Protein AF-A0A2G6NMK1-F1 (afdb_monomer)

Radius of gyration: 14.92 Å; Cα contacts (8 Å, |Δi|>4): 189; chains: 1; bounding box: 34×25×42 Å

Nearest PDB structures (foldseek):
  6a51-assembly2_B  TM=9.610E-01  e=1.247E-12  Campylobacter jejuni subsp. jejuni
  2zkz-assembly2_C  TM=5.294E-01  e=3.606E+00  Bacillus anthracis
  8efv-assembly1_D  TM=4.535E-01  e=5.217E+00  Thermus thermophilus HB8
  8efy-assembly1_B  TM=4.514E-01  e=5.901E+00  Thermus thermophilus HB8
  1hxd-assembly2_B  TM=5.046E-01  e=6.276E+00  Escherichia coli

Mean predicted aligned error: 4.94 Å

Secondary structure (DSSP, 8-state):
--EEEEPTT---TTEEEHHHHHHHTT--TTGGGG-TT--EEEETT----EEEGGGS-HHHHGGGGGSPP-TTEEEHHHHHHHH---GGGGSTT---HHHHHS-EEEETTEEEEEHHHHHT-

Solvent-accessible surface area (backbone atoms only — not comparable to full-atom values): 7086 Å² total; per-residue (Å²): 130,72,66,46,72,46,59,46,82,57,54,30,58,62,35,36,53,42,69,51,43,24,57,62,65,74,44,59,88,66,55,69,72,74,48,80,85,45,47,32,32,26,47,78,99,50,90,60,49,29,30,37,57,87,37,48,57,74,95,54,48,75,37,54,78,78,37,76,86,33,60,43,20,27,49,44,70,33,42,24,65,66,69,71,46,61,70,67,55,72,36,94,82,38,88,46,76,64,45,79,63,46,59,72,46,79,56,94,93,45,49,29,32,37,48,53,66,59,71,78,108

pLDDT: mean 87.95, std 12.1, range [47.69, 97.06]

Sequence (121 aa):
MYKQILSDNQMLCDYALVSELMRACSLSPRAFAYWKDAHFAGYDGSQIVFIYKKSVPEKYKRHLNECTDLSGCVQSSAFCRYTGLSPSLLSKNSQGAFAQNVRILRLGRANFIDLRAFYAR

Structure (mmCIF, N/CA/C/O backbone):
data_AF-A0A2G6NMK1-F1
#
_entry.id   AF-A0A2G6NMK1-F1
#
loop_
_atom_site.group_PDB
_atom_site.id
_atom_site.type_symbol
_atom_site.label_atom_id
_atom_site.label_alt_id
_atom_site.label_comp_id
_atom_site.label_asym_id
_atom_site.label_entity_id
_atom_site.label_seq_id
_atom_site.pdbx_PDB_ins_code
_atom_site.Cartn_x
_atom_site.Cartn_y
_atom_site.Cartn_z
_atom_site.occupancy
_atom_site.B_iso_or_equiv
_atom_site.auth_seq_id
_atom_site.auth_comp_id
_atom_site.auth_asym_id
_atom_site.auth_atom_id
_atom_site.pdbx_PDB_model_num
ATOM 1 N N . MET A 1 1 ? 4.151 -3.443 16.725 1.00 63.59 1 MET A N 1
ATOM 2 C CA . MET A 1 1 ? 3.569 -3.535 15.369 1.00 63.59 1 MET A CA 1
ATOM 3 C C . MET A 1 1 ? 4.561 -4.272 14.487 1.00 63.59 1 MET A C 1
ATOM 5 O O . MET A 1 1 ? 5.674 -3.790 14.327 1.00 63.59 1 MET A O 1
ATOM 9 N N . TYR A 1 2 ? 4.188 -5.442 13.975 1.00 71.31 2 TYR A N 1
ATOM 10 C CA . TYR A 1 2 ? 5.011 -6.179 13.018 1.00 71.31 2 TYR A CA 1
ATOM 11 C C . TYR A 1 2 ? 4.729 -5.657 11.604 1.00 71.31 2 TYR A C 1
ATOM 13 O O . TYR A 1 2 ? 3.566 -5.505 11.227 1.00 71.31 2 TYR A O 1
ATOM 21 N N . LYS A 1 3 ? 5.785 -5.339 10.850 1.00 85.62 3 LYS A N 1
ATOM 22 C CA . LYS A 1 3 ? 5.713 -4.926 9.444 1.00 85.62 3 LYS A CA 1
ATOM 23 C C . LYS A 1 3 ? 6.436 -5.979 8.616 1.00 85.62 3 LYS A C 1
ATOM 25 O O . LYS A 1 3 ? 7.657 -6.081 8.707 1.00 85.62 3 LYS A O 1
ATOM 30 N N . GLN A 1 4 ? 5.694 -6.731 7.813 1.00 94.06 4 GLN A N 1
ATOM 31 C CA . GLN A 1 4 ? 6.281 -7.643 6.840 1.00 94.06 4 GLN A CA 1
ATOM 32 C C . GLN A 1 4 ? 6.999 -6.840 5.749 1.00 94.06 4 GLN A C 1
ATOM 34 O O . GLN A 1 4 ? 6.464 -5.847 5.248 1.00 94.06 4 GLN A O 1
ATOM 39 N N . ILE A 1 5 ? 8.200 -7.272 5.371 1.00 96.12 5 ILE A N 1
ATOM 40 C CA . ILE A 1 5 ? 8.906 -6.707 4.222 1.00 96.12 5 ILE A CA 1
ATOM 41 C C . ILE A 1 5 ? 8.472 -7.458 2.963 1.00 96.12 5 ILE A C 1
ATOM 43 O O . ILE A 1 5 ? 8.563 -8.683 2.904 1.00 96.12 5 ILE A O 1
ATOM 47 N N . LEU A 1 6 ? 7.948 -6.717 1.989 1.00 96.19 6 LEU A N 1
ATOM 48 C CA . LEU A 1 6 ? 7.530 -7.233 0.686 1.00 96.19 6 LEU A CA 1
ATOM 49 C C . LEU A 1 6 ? 8.739 -7.354 -0.246 1.00 96.19 6 LEU A C 1
ATOM 51 O O . LEU A 1 6 ? 9.651 -6.525 -0.175 1.00 96.19 6 LEU A O 1
ATOM 55 N N . SER A 1 7 ? 8.721 -8.336 -1.152 1.00 95.50 7 SER A N 1
ATOM 56 C CA . SER A 1 7 ? 9.696 -8.376 -2.247 1.00 95.50 7 SER A CA 1
ATOM 57 C C . SER A 1 7 ? 9.461 -7.213 -3.210 1.00 95.50 7 SER A C 1
ATOM 59 O O . SER A 1 7 ? 8.338 -6.733 -3.366 1.00 95.50 7 SER A O 1
ATOM 61 N N . ASP A 1 8 ? 10.510 -6.760 -3.894 1.00 94.06 8 ASP A N 1
ATOM 62 C CA . ASP A 1 8 ? 10.442 -5.536 -4.701 1.00 94.06 8 ASP A CA 1
ATOM 63 C C . ASP A 1 8 ? 9.481 -5.618 -5.906 1.00 94.06 8 ASP A C 1
ATOM 65 O O . ASP A 1 8 ? 8.998 -4.593 -6.389 1.00 94.06 8 ASP A O 1
ATOM 69 N N . ASN A 1 9 ? 9.154 -6.831 -6.357 1.00 92.31 9 ASN A N 1
ATOM 70 C CA . ASN A 1 9 ? 8.195 -7.105 -7.429 1.00 92.31 9 ASN A CA 1
ATOM 71 C C . ASN A 1 9 ? 6.795 -7.509 -6.931 1.00 92.31 9 ASN A C 1
ATOM 73 O O . ASN A 1 9 ? 5.903 -7.734 -7.752 1.00 92.31 9 ASN A O 1
ATOM 77 N N . GLN A 1 10 ? 6.583 -7.636 -5.618 1.00 95.44 10 GLN A N 1
ATOM 78 C CA . GLN A 1 10 ? 5.290 -8.045 -5.082 1.00 95.44 10 GLN A CA 1
ATOM 79 C C . GLN A 1 10 ? 4.268 -6.927 -5.276 1.00 95.44 10 GLN A C 1
ATOM 81 O O . GLN A 1 10 ? 4.409 -5.841 -4.716 1.00 95.44 10 GLN A O 1
ATOM 86 N N . MET A 1 11 ? 3.224 -7.207 -6.056 1.00 95.75 11 MET A N 1
ATOM 87 C CA . MET A 1 11 ? 2.136 -6.268 -6.328 1.00 95.75 11 MET A CA 1
ATOM 88 C C . MET A 1 11 ? 1.213 -6.094 -5.113 1.00 95.75 11 MET A C 1
ATOM 90 O O . MET A 1 11 ? 0.998 -7.014 -4.322 1.00 95.75 11 MET A O 1
ATOM 94 N N . LEU A 1 12 ? 0.601 -4.918 -5.001 1.00 96.19 12 LEU A N 1
ATOM 95 C CA . LEU A 1 12 ? -0.227 -4.510 -3.862 1.00 96.19 12 LEU A CA 1
ATOM 96 C C . LEU A 1 12 ? -1.719 -4.880 -4.002 1.00 96.19 12 LEU A C 1
ATOM 98 O O . LEU A 1 12 ? -2.578 -4.193 -3.455 1.00 96.19 12 LEU A O 1
ATOM 102 N N . CYS A 1 13 ? -2.050 -5.972 -4.699 1.00 95.31 13 CYS A N 1
ATOM 103 C CA . CYS A 1 13 ? -3.437 -6.364 -5.011 1.00 95.31 13 CYS A CA 1
ATOM 104 C C . CYS A 1 13 ? -4.340 -6.480 -3.777 1.00 95.31 13 CYS A C 1
ATOM 106 O O . CYS A 1 13 ? -5.440 -5.925 -3.737 1.00 95.31 13 CYS A O 1
ATOM 108 N N . ASP A 1 14 ? -3.842 -7.123 -2.727 1.00 96.38 14 ASP A N 1
ATOM 109 C CA . ASP A 1 14 ? -4.599 -7.326 -1.493 1.00 96.38 14 ASP A CA 1
ATOM 110 C C . ASP A 1 14 ? -4.309 -6.270 -0.419 1.00 96.38 14 ASP A C 1
ATOM 112 O O . ASP A 1 14 ? -4.680 -6.440 0.745 1.00 96.38 14 ASP A O 1
ATOM 116 N N . TYR A 1 15 ? -3.640 -5.177 -0.782 1.00 97.06 15 TYR A N 1
ATOM 117 C CA . TYR A 1 15 ? -3.177 -4.166 0.158 1.00 97.06 15 TYR A CA 1
ATOM 118 C C . TYR A 1 15 ? -3.852 -2.817 -0.078 1.00 97.06 15 TYR A C 1
ATOM 120 O O . TYR A 1 15 ? -4.190 -2.447 -1.200 1.00 97.06 15 TYR A O 1
ATOM 128 N N . ALA A 1 16 ? -4.039 -2.067 1.004 1.00 96.75 16 ALA A N 1
ATOM 129 C CA . ALA A 1 16 ? -4.458 -0.672 0.964 1.00 96.75 16 ALA A CA 1
ATOM 130 C C . ALA A 1 16 ? -3.378 0.220 1.585 1.00 96.75 16 ALA A C 1
ATOM 132 O O . ALA A 1 16 ? -2.654 -0.196 2.496 1.00 96.75 16 ALA A O 1
ATOM 133 N N . LEU A 1 17 ? -3.275 1.458 1.105 1.00 96.3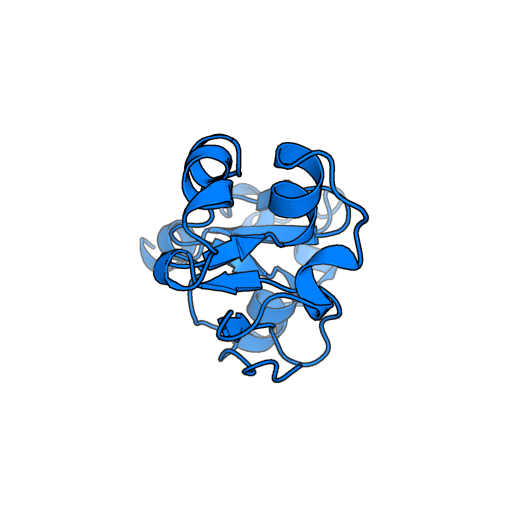1 17 LEU A N 1
ATOM 134 C CA . LEU A 1 17 ? -2.366 2.449 1.667 1.00 96.31 17 L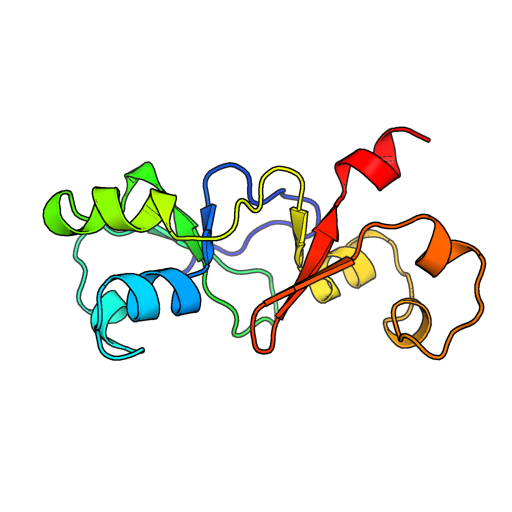EU A CA 1
ATOM 135 C C . LEU A 1 17 ? -2.891 2.927 3.029 1.00 96.31 17 LEU A C 1
ATOM 137 O O . LEU A 1 17 ? -3.969 3.516 3.117 1.00 96.31 17 LEU A O 1
ATOM 141 N N . VAL A 1 18 ? -2.113 2.722 4.099 1.00 95.62 18 VAL A N 1
ATOM 142 C CA . VAL A 1 18 ? -2.556 3.038 5.470 1.00 95.62 18 VAL A CA 1
ATOM 143 C C . VAL A 1 18 ? -2.895 4.516 5.630 1.00 95.62 18 VAL A C 1
ATOM 145 O O . VAL A 1 18 ? -3.891 4.842 6.267 1.00 95.62 18 VAL A O 1
ATOM 148 N N . SER A 1 19 ? -2.114 5.421 5.034 1.00 94.81 19 SER A N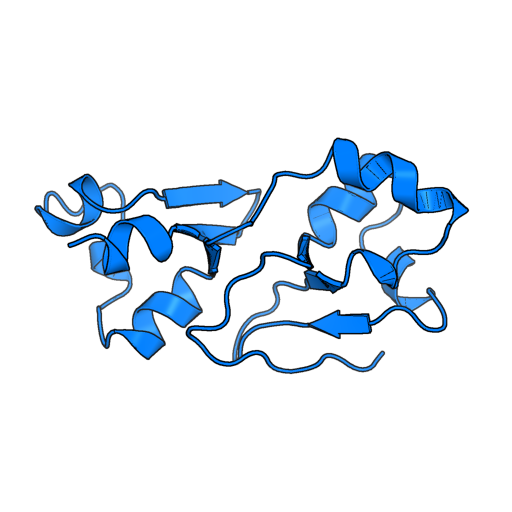 1
ATOM 149 C CA . SER A 1 19 ? -2.382 6.859 5.136 1.00 94.81 19 SER A CA 1
ATOM 150 C C . SER A 1 19 ? -3.709 7.267 4.493 1.00 94.81 19 SER A C 1
ATOM 152 O O . SER A 1 19 ? -4.379 8.156 5.013 1.00 94.81 19 SER A O 1
ATOM 154 N N . GLU A 1 20 ? -4.106 6.623 3.392 1.00 95.44 20 GLU A N 1
ATOM 155 C CA . GLU A 1 20 ? -5.430 6.843 2.799 1.00 95.44 20 GLU A CA 1
ATOM 156 C C . GLU A 1 20 ? -6.532 6.269 3.681 1.00 95.44 20 GLU A C 1
ATOM 158 O O . GLU A 1 20 ? -7.501 6.973 3.954 1.00 95.44 20 GLU A O 1
ATOM 163 N N . LEU A 1 21 ? -6.352 5.050 4.195 1.00 96.12 21 LEU A N 1
ATOM 164 C CA . LEU A 1 21 ? -7.346 4.418 5.059 1.00 96.12 21 LEU A CA 1
ATOM 165 C C . LEU A 1 21 ? -7.571 5.207 6.354 1.00 96.12 21 LEU A C 1
ATOM 167 O O . LEU A 1 21 ? -8.712 5.373 6.777 1.00 96.12 21 LEU A O 1
ATOM 171 N N . MET A 1 22 ? -6.511 5.729 6.980 1.00 96.12 22 MET A N 1
ATOM 172 C CA . MET A 1 22 ? -6.649 6.572 8.175 1.00 96.12 22 MET A CA 1
ATOM 173 C C . MET A 1 22 ? -7.432 7.846 7.868 1.00 96.12 22 MET A C 1
ATOM 175 O O . MET A 1 22 ? -8.292 8.232 8.656 1.00 96.12 22 MET A O 1
ATOM 179 N N . ARG A 1 23 ? -7.178 8.461 6.707 1.00 95.50 23 ARG A N 1
ATOM 180 C CA . ARG A 1 23 ? -7.913 9.643 6.251 1.00 95.50 23 ARG A CA 1
ATOM 181 C C . ARG A 1 23 ? -9.389 9.326 5.997 1.00 95.50 23 ARG A C 1
ATOM 183 O O . ARG A 1 23 ? -10.231 10.083 6.460 1.00 95.50 23 ARG A O 1
ATOM 190 N N . ALA A 1 24 ? -9.697 8.217 5.324 1.00 95.75 24 ALA A N 1
ATOM 191 C CA . ALA A 1 24 ? -11.073 7.783 5.062 1.00 95.75 24 ALA A CA 1
ATOM 192 C C . ALA A 1 24 ? -11.840 7.469 6.361 1.00 95.75 24 ALA A C 1
ATOM 194 O O . ALA A 1 24 ? -13.010 7.804 6.509 1.00 95.75 24 ALA A O 1
ATOM 195 N N . CYS A 1 25 ? -11.157 6.900 7.359 1.00 95.25 25 CYS A N 1
ATOM 196 C CA . CYS A 1 25 ? -11.738 6.653 8.679 1.00 95.25 25 CYS A CA 1
ATOM 197 C C . CYS A 1 25 ? -11.821 7.909 9.574 1.00 95.25 25 CYS A C 1
ATOM 199 O O . CYS A 1 25 ? -12.274 7.791 10.713 1.00 95.25 25 CYS A O 1
ATOM 201 N N . SER A 1 26 ? -11.338 9.077 9.127 1.00 95.31 26 SER A N 1
ATOM 202 C CA . SER A 1 26 ? -11.164 10.281 9.961 1.00 95.31 26 SER A CA 1
ATOM 203 C C . SER A 1 26 ? -10.370 10.021 11.253 1.00 95.31 26 SER A C 1
ATOM 205 O O . SER A 1 26 ? -10.677 10.557 12.317 1.00 95.31 26 SER A O 1
ATOM 207 N N . LEU A 1 27 ? -9.343 9.169 11.174 1.00 95.38 27 LEU A N 1
ATOM 208 C CA . LEU A 1 27 ? -8.477 8.804 12.294 1.00 95.38 27 LEU A CA 1
ATOM 209 C C . LEU A 1 27 ? -7.119 9.503 12.218 1.00 95.38 27 LEU A C 1
ATOM 211 O O . LEU A 1 27 ? -6.627 9.871 11.151 1.00 95.38 27 LEU A O 1
ATOM 215 N N . SER A 1 28 ? -6.462 9.611 13.376 1.00 94.88 28 SER A N 1
ATOM 216 C CA . SER A 1 28 ? -5.064 10.036 13.443 1.00 94.88 28 SER A CA 1
ATOM 217 C C . SER A 1 28 ? -4.177 9.127 12.579 1.00 94.88 28 SER A C 1
ATOM 219 O O . SER A 1 28 ? -4.347 7.904 12.621 1.00 94.88 28 SER A O 1
ATOM 221 N N . PRO A 1 29 ? -3.160 9.667 11.878 1.00 90.38 29 PRO A N 1
ATOM 222 C CA . PRO A 1 29 ? -2.232 8.875 11.078 1.00 90.38 29 PRO A CA 1
ATOM 223 C C . PRO A 1 29 ? -1.522 7.758 11.841 1.00 90.38 29 PRO A C 1
ATOM 225 O O . PRO A 1 29 ? -0.990 6.871 11.199 1.00 90.38 29 PRO A O 1
ATOM 228 N N . ARG A 1 30 ? -1.483 7.786 13.181 1.00 91.25 30 ARG A N 1
ATOM 229 C CA . ARG A 1 30 ? -0.870 6.736 14.018 1.00 91.25 30 ARG A CA 1
ATOM 230 C C . ARG A 1 30 ? -1.877 5.757 14.627 1.00 91.25 30 ARG A C 1
ATOM 232 O O . ARG A 1 30 ? -1.462 4.795 15.263 1.00 91.25 30 ARG A O 1
ATOM 239 N N . ALA A 1 31 ? -3.180 5.970 14.439 1.00 92.94 31 ALA A N 1
ATOM 240 C CA . ALA A 1 31 ? -4.222 5.160 15.071 1.00 92.94 31 ALA A CA 1
ATOM 241 C C . ALA A 1 31 ? -4.146 3.674 14.676 1.00 92.94 31 ALA A C 1
ATOM 243 O O . ALA A 1 31 ? -4.446 2.805 15.493 1.00 92.94 31 ALA A O 1
ATOM 244 N N . PHE A 1 32 ? -3.684 3.376 13.457 1.00 92.19 32 PHE A N 1
ATOM 245 C CA . PHE A 1 32 ? -3.500 2.005 12.977 1.00 92.19 32 PHE A CA 1
ATOM 246 C C . PHE A 1 32 ? -2.538 1.178 13.845 1.00 92.19 32 PHE A C 1
ATOM 248 O O . PHE A 1 32 ? -2.664 -0.041 13.894 1.00 92.19 32 PHE A O 1
ATOM 255 N N . ALA A 1 33 ? -1.597 1.813 14.557 1.00 91.94 33 ALA A N 1
ATOM 256 C CA . ALA A 1 33 ? -0.627 1.113 15.400 1.00 91.94 33 ALA A CA 1
ATOM 257 C C . ALA A 1 33 ? -1.281 0.371 16.581 1.00 91.94 33 ALA A C 1
ATOM 259 O O . ALA A 1 33 ? -0.673 -0.540 17.139 1.00 91.94 33 ALA A O 1
ATOM 260 N N . TYR A 1 34 ? -2.514 0.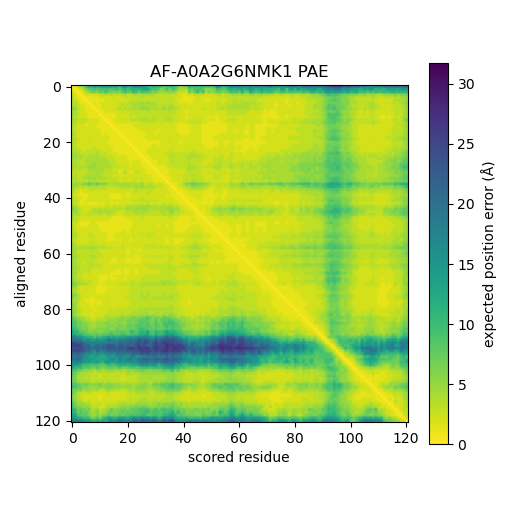749 16.938 1.00 92.44 34 TYR A N 1
ATOM 261 C CA . TYR A 1 34 ? -3.303 0.139 18.010 1.00 92.44 34 TYR A CA 1
ATOM 262 C C . TYR A 1 34 ? -4.253 -0.958 17.515 1.00 92.44 34 TYR A C 1
ATOM 264 O O . TYR A 1 34 ? -4.986 -1.542 18.312 1.00 92.44 34 TYR A O 1
ATOM 272 N N . TRP A 1 35 ? -4.298 -1.231 16.208 1.00 92.69 35 TRP A N 1
ATOM 273 C CA . TRP A 1 35 ? -5.160 -2.277 15.670 1.00 92.69 35 TRP A CA 1
ATOM 274 C C . TRP A 1 35 ? -4.538 -3.644 15.944 1.00 92.69 35 TRP A C 1
ATOM 276 O O . TRP A 1 35 ? -3.517 -4.011 15.362 1.00 92.69 35 TRP A O 1
ATOM 286 N N . LYS A 1 36 ? -5.163 -4.385 16.860 1.00 86.81 36 LYS A N 1
ATOM 287 C CA . LYS A 1 36 ? -4.804 -5.769 17.162 1.00 86.81 36 LYS A CA 1
ATOM 288 C C . LYS A 1 36 ? -5.103 -6.645 15.939 1.00 86.81 36 LYS A C 1
ATOM 290 O O . LYS A 1 36 ? -6.102 -6.418 15.263 1.00 86.81 36 LYS A O 1
ATOM 295 N N . ASP A 1 37 ? -4.208 -7.584 15.642 1.00 89.75 37 ASP A N 1
ATOM 296 C CA . ASP A 1 37 ? -4.328 -8.566 14.548 1.00 89.75 37 ASP A CA 1
ATOM 297 C C . ASP A 1 37 ? -4.345 -7.982 13.117 1.00 89.75 37 ASP A C 1
ATOM 299 O O . ASP A 1 37 ? -4.505 -8.709 12.138 1.00 89.75 37 ASP A O 1
ATOM 303 N N . ALA A 1 38 ? -4.110 -6.674 12.962 1.00 93.81 38 ALA A N 1
ATOM 304 C CA . ALA A 1 38 ? -3.921 -6.062 11.653 1.00 93.81 38 ALA A CA 1
ATOM 305 C C . ALA A 1 38 ? -2.536 -6.413 11.086 1.00 93.81 38 ALA A C 1
ATOM 307 O O . ALA A 1 38 ? -1.506 -6.272 11.753 1.00 93.81 38 ALA A O 1
ATOM 308 N N . HIS A 1 39 ? -2.507 -6.856 9.830 1.00 95.38 39 HIS A N 1
ATOM 309 C CA . HIS A 1 39 ? -1.288 -7.261 9.142 1.00 95.38 39 HIS A CA 1
ATOM 310 C C . HIS A 1 39 ? -0.786 -6.113 8.279 1.00 95.38 39 HIS A C 1
ATOM 312 O O . HIS A 1 39 ? -1.437 -5.697 7.315 1.00 95.38 39 HIS A O 1
ATOM 318 N N . PHE A 1 40 ? 0.398 -5.618 8.622 1.00 96.19 40 PHE A N 1
ATOM 319 C CA . PHE A 1 40 ? 1.022 -4.506 7.928 1.00 96.19 40 PHE A CA 1
ATOM 320 C C . PHE A 1 40 ? 2.211 -4.965 7.105 1.00 96.19 40 PHE A C 1
ATOM 322 O O . PHE A 1 40 ? 2.952 -5.869 7.495 1.00 96.19 40 PHE A O 1
ATOM 329 N N . ALA A 1 41 ? 2.420 -4.282 5.991 1.00 96.62 41 ALA A N 1
ATOM 330 C CA . ALA A 1 41 ? 3.519 -4.543 5.090 1.00 96.62 41 ALA A CA 1
ATOM 331 C C . ALA A 1 41 ? 4.168 -3.248 4.604 1.00 96.62 41 ALA A C 1
ATOM 333 O O . ALA A 1 41 ? 3.587 -2.163 4.675 1.00 96.62 41 ALA A O 1
ATOM 334 N N . GLY A 1 42 ? 5.388 -3.357 4.104 1.00 96.44 42 GLY A N 1
ATOM 335 C CA . GLY A 1 42 ? 6.096 -2.276 3.437 1.00 96.44 42 GLY A CA 1
ATOM 336 C C . GLY A 1 42 ? 7.216 -2.837 2.582 1.00 96.44 42 GLY A C 1
ATOM 337 O O . GLY A 1 42 ? 7.649 -3.967 2.783 1.00 96.44 42 GLY A O 1
ATOM 338 N N . TYR A 1 43 ? 7.703 -2.045 1.639 1.00 95.81 43 TYR A N 1
ATOM 339 C CA . TYR A 1 43 ? 8.921 -2.398 0.919 1.00 95.81 43 TYR A CA 1
ATOM 340 C C . TYR A 1 43 ? 10.151 -2.045 1.746 1.00 95.81 43 TYR A C 1
ATOM 342 O O . TYR A 1 43 ? 10.106 -1.161 2.614 1.00 95.81 43 TYR A O 1
ATOM 350 N N . ASP A 1 44 ? 11.263 -2.706 1.444 1.00 92.94 44 ASP A N 1
ATOM 351 C CA . ASP A 1 44 ? 12.521 -2.417 2.113 1.00 92.94 44 ASP A CA 1
ATOM 352 C C . ASP A 1 44 ? 12.964 -0.958 1.889 1.00 92.94 44 ASP A C 1
ATOM 354 O O . ASP A 1 44 ? 12.708 -0.358 0.834 1.00 92.94 44 ASP A O 1
ATOM 358 N N . GLY A 1 45 ? 13.551 -0.355 2.923 1.00 88.81 45 GLY A N 1
ATOM 359 C CA . GLY A 1 45 ? 13.957 1.055 2.940 1.00 88.81 45 GLY A CA 1
ATOM 360 C C . GLY A 1 45 ? 12.813 2.077 2.825 1.00 88.81 45 GLY A C 1
ATOM 361 O O . GLY A 1 45 ? 13.077 3.269 2.682 1.00 88.81 45 GLY A O 1
ATOM 362 N N . SER A 1 46 ? 11.544 1.650 2.874 1.00 90.69 46 SER A N 1
ATOM 363 C CA . SER A 1 46 ? 10.380 2.533 2.745 1.00 90.69 46 SER A CA 1
ATOM 364 C C . SER A 1 46 ? 9.678 2.789 4.080 1.00 90.69 46 SER A C 1
ATOM 366 O O . SER A 1 46 ? 9.421 1.877 4.876 1.00 90.69 46 SER A O 1
ATOM 368 N N . GLN A 1 47 ? 9.307 4.054 4.297 1.00 90.12 47 GLN A N 1
ATOM 369 C CA . GLN A 1 47 ? 8.433 4.480 5.396 1.00 90.12 47 GLN A CA 1
ATOM 370 C C . GLN A 1 47 ? 6.942 4.322 5.064 1.00 90.12 47 GLN A C 1
ATOM 372 O O . GLN A 1 47 ? 6.099 4.503 5.941 1.00 90.12 47 GLN A O 1
ATOM 377 N N . ILE A 1 48 ? 6.604 4.003 3.812 1.00 93.50 48 ILE A N 1
ATOM 378 C CA . ILE A 1 48 ? 5.219 3.778 3.404 1.00 93.50 48 ILE A CA 1
ATOM 379 C C . ILE A 1 48 ? 4.739 2.449 3.983 1.00 93.50 48 ILE A C 1
ATOM 381 O O . ILE A 1 48 ? 5.421 1.428 3.882 1.00 93.50 48 ILE A O 1
ATOM 385 N N . VAL A 1 49 ? 3.559 2.486 4.599 1.00 94.88 49 VAL A N 1
ATOM 386 C CA . VAL A 1 49 ? 2.936 1.328 5.237 1.00 94.88 49 VAL A CA 1
ATOM 387 C C . VAL A 1 49 ? 1.656 0.976 4.498 1.00 94.88 49 VAL A C 1
ATOM 389 O O . VAL A 1 49 ? 0.809 1.832 4.226 1.00 94.88 49 VAL A O 1
ATOM 392 N N . PHE A 1 50 ? 1.516 -0.309 4.221 1.00 96.12 50 PHE A N 1
ATOM 393 C CA . PHE A 1 50 ? 0.330 -0.923 3.661 1.00 96.12 50 PHE A CA 1
ATOM 394 C C . PHE A 1 50 ? -0.322 -1.827 4.699 1.00 96.12 50 PHE A C 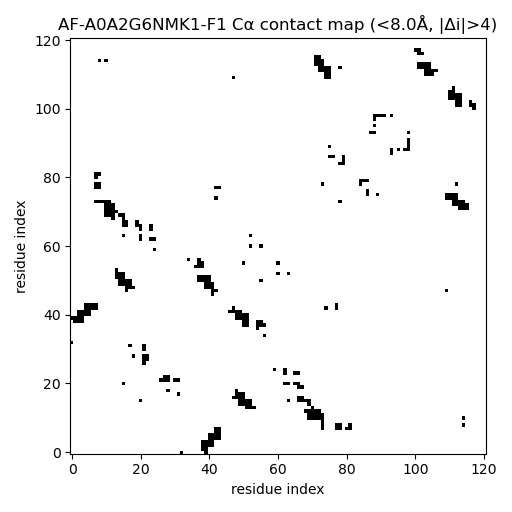1
ATOM 396 O O . PHE A 1 50 ? 0.352 -2.363 5.579 1.00 96.12 50 PHE A O 1
ATOM 403 N N . ILE A 1 51 ? -1.630 -2.006 4.589 1.00 96.94 51 ILE A N 1
ATOM 404 C CA . ILE A 1 51 ? -2.396 -2.945 5.406 1.00 96.94 51 ILE A CA 1
ATOM 405 C C . ILE A 1 51 ? -3.044 -3.983 4.499 1.00 96.94 51 ILE A C 1
ATOM 407 O O . ILE A 1 51 ? -3.585 -3.638 3.446 1.00 96.94 51 ILE A O 1
ATOM 411 N N . TYR A 1 52 ? -2.980 -5.251 4.896 1.00 96.94 52 TYR A N 1
ATOM 412 C CA . TYR A 1 52 ? -3.670 -6.325 4.193 1.00 96.94 52 TYR A CA 1
ATOM 413 C C . TYR A 1 52 ? -5.180 -6.132 4.355 1.00 96.94 52 TYR A C 1
ATOM 415 O O . TYR A 1 52 ? -5.683 -6.129 5.484 1.00 96.94 52 TYR A O 1
ATOM 423 N N . LYS A 1 53 ? -5.910 -5.984 3.244 1.00 96.75 53 LYS A N 1
ATOM 424 C CA . LYS A 1 53 ? -7.338 -5.612 3.214 1.00 96.75 53 LYS A CA 1
ATOM 425 C C . LYS A 1 53 ? -8.192 -6.504 4.126 1.00 96.75 53 LYS A C 1
ATOM 427 O O . LYS A 1 53 ? -9.056 -6.003 4.838 1.00 96.75 53 LYS A O 1
ATOM 432 N N . LYS A 1 54 ? -7.914 -7.815 4.175 1.00 95.94 54 LYS A N 1
ATOM 433 C CA . LYS A 1 54 ? -8.681 -8.767 5.005 1.00 95.94 54 LYS A CA 1
ATOM 434 C C . LYS A 1 54 ? -8.444 -8.611 6.512 1.00 95.94 54 LYS A C 1
ATOM 436 O O . LYS A 1 54 ? -9.321 -8.981 7.283 1.00 95.94 54 LYS A O 1
ATOM 441 N N . SER A 1 55 ? -7.297 -8.060 6.912 1.00 95.69 55 SER A N 1
ATOM 442 C CA . SER A 1 55 ? -6.914 -7.856 8.321 1.00 95.69 55 SER A CA 1
ATOM 443 C C . SER A 1 55 ? -7.411 -6.529 8.911 1.00 95.69 55 SER A C 1
ATOM 445 O O . SER A 1 55 ? -7.203 -6.247 10.087 1.00 95.69 55 SER A O 1
ATOM 447 N N . VAL A 1 56 ? -8.052 -5.686 8.097 1.00 96.06 56 VAL A N 1
ATOM 448 C CA . VAL A 1 56 ? -8.651 -4.428 8.553 1.00 96.06 56 VAL A CA 1
ATOM 449 C C . VAL A 1 56 ? -9.814 -4.747 9.503 1.00 96.06 56 VAL A C 1
ATOM 451 O O . VAL A 1 56 ? -10.651 -5.580 9.148 1.00 96.06 56 VAL A O 1
ATOM 454 N N . PRO A 1 57 ? -9.924 -4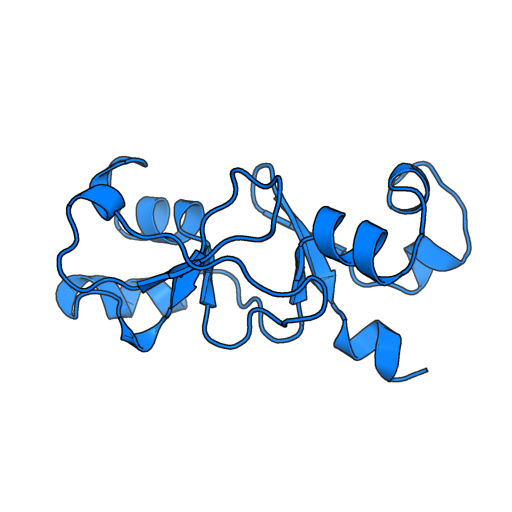.090 10.675 1.00 95.00 57 PRO A N 1
ATOM 455 C CA . PRO A 1 57 ? -11.042 -4.301 11.589 1.00 95.00 57 PRO A CA 1
ATOM 456 C C . PRO A 1 57 ? -12.391 -4.075 10.900 1.00 95.00 57 PRO A C 1
ATOM 458 O O . PRO A 1 57 ? -12.548 -3.091 10.177 1.00 95.00 57 PRO A O 1
ATOM 461 N N . GLU A 1 58 ? -13.378 -4.934 11.174 1.00 94.88 58 GLU A N 1
ATOM 462 C CA . GLU A 1 58 ? -14.696 -4.922 10.507 1.00 94.88 58 GLU A CA 1
ATOM 463 C C . GLU A 1 58 ? -15.341 -3.534 10.462 1.00 94.88 58 GLU A C 1
ATOM 465 O O . GLU A 1 58 ? -15.784 -3.079 9.408 1.00 94.88 58 GLU A O 1
ATOM 470 N N . LYS A 1 59 ? -15.285 -2.798 11.580 1.00 94.94 59 LYS A N 1
ATOM 471 C CA . LYS A 1 59 ? -15.816 -1.429 11.687 1.00 94.94 59 LYS A CA 1
ATOM 472 C C . LYS A 1 59 ? -15.253 -0.442 10.655 1.00 94.94 59 LYS A C 1
ATOM 474 O O . LYS A 1 59 ? -15.890 0.571 10.385 1.00 94.94 59 LYS A O 1
ATOM 479 N N . TYR A 1 60 ? -14.075 -0.714 10.093 1.00 95.81 60 TYR A N 1
ATOM 480 C CA . TYR A 1 60 ? -13.394 0.153 9.132 1.00 95.81 60 TYR A CA 1
ATOM 481 C C . TYR A 1 60 ? -13.353 -0.411 7.710 1.00 95.81 60 TYR A C 1
ATOM 483 O O . TYR A 1 60 ? -12.968 0.315 6.795 1.00 95.81 60 TYR A O 1
ATOM 491 N N . LYS A 1 61 ? -13.777 -1.662 7.478 1.00 95.19 61 LYS A N 1
ATOM 492 C CA . LYS A 1 61 ? -13.679 -2.296 6.151 1.00 95.19 61 LYS A CA 1
ATOM 493 C C . LYS A 1 61 ? -14.427 -1.539 5.059 1.00 95.19 61 LYS A C 1
ATOM 495 O O . LYS A 1 61 ? -13.937 -1.469 3.939 1.00 95.19 61 LYS A O 1
ATOM 500 N N . ARG A 1 62 ? -15.560 -0.906 5.383 1.00 96.50 62 ARG A N 1
ATOM 501 C CA . ARG A 1 62 ? -16.324 -0.091 4.421 1.00 96.50 62 ARG A CA 1
ATOM 502 C C . ARG A 1 62 ? -15.501 1.044 3.795 1.00 96.50 62 ARG A C 1
ATOM 504 O O . ARG A 1 62 ? -15.708 1.369 2.633 1.00 96.50 62 ARG A O 1
ATOM 511 N N . HIS A 1 63 ? -14.539 1.593 4.540 1.00 96.56 63 HIS A N 1
ATOM 512 C CA . HIS A 1 63 ? -13.690 2.699 4.091 1.00 96.56 63 HIS A CA 1
ATOM 513 C C . HIS A 1 63 ? -12.600 2.249 3.108 1.00 96.56 63 HIS A C 1
ATOM 515 O O . HIS A 1 63 ? -11.951 3.082 2.481 1.00 96.56 63 HIS A O 1
ATOM 521 N N . LEU A 1 64 ? -12.410 0.937 2.912 1.00 96.12 64 LEU A N 1
ATOM 522 C CA . LEU A 1 64 ? -11.527 0.426 1.861 1.00 96.12 64 LEU A CA 1
ATOM 523 C C . LEU A 1 64 ? -12.030 0.783 0.462 1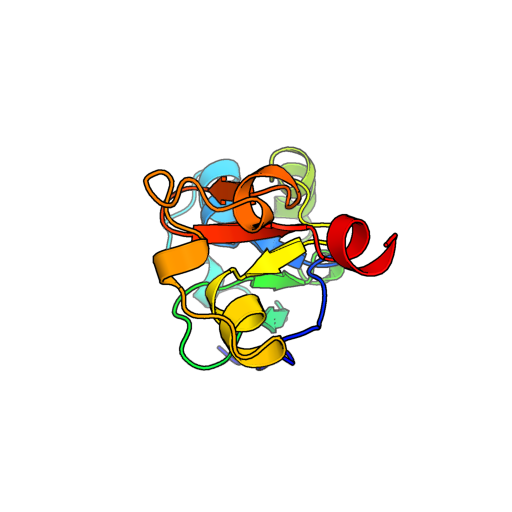.00 96.12 64 LEU A C 1
ATOM 525 O O . LEU A 1 64 ? -11.209 0.956 -0.432 1.00 96.12 64 LEU A O 1
ATOM 529 N N . ASN A 1 65 ? -13.343 0.955 0.287 1.00 95.12 65 ASN A N 1
ATOM 530 C CA . ASN A 1 65 ? -13.935 1.366 -0.988 1.00 95.12 65 ASN A CA 1
ATOM 531 C C . ASN A 1 65 ? -13.603 2.823 -1.353 1.00 95.12 65 ASN A C 1
ATOM 533 O O . ASN A 1 65 ? -13.710 3.204 -2.512 1.00 95.12 65 ASN A O 1
ATOM 537 N N . GLU A 1 66 ? -13.203 3.634 -0.370 1.00 95.31 66 GLU A N 1
ATOM 538 C CA . GLU A 1 66 ? -12.760 5.019 -0.570 1.00 95.31 66 GLU A CA 1
ATOM 539 C C . GLU A 1 66 ? -11.252 5.108 -0.853 1.00 95.31 66 GLU A C 1
ATOM 541 O O . GLU A 1 66 ? -10.747 6.167 -1.226 1.00 95.31 66 GLU A O 1
ATOM 546 N N . CYS A 1 67 ? -10.514 4.013 -0.645 1.00 95.69 67 CYS A N 1
ATOM 547 C CA . CYS A 1 67 ? -9.080 3.960 -0.889 1.00 95.69 67 CYS A CA 1
ATOM 548 C C . CYS A 1 67 ? -8.800 3.676 -2.363 1.00 95.69 67 CYS A C 1
ATOM 550 O O . CYS A 1 67 ? -9.498 2.895 -3.011 1.00 95.69 67 CYS A O 1
ATOM 552 N N . THR A 1 68 ? -7.721 4.258 -2.878 1.00 95.88 68 THR A N 1
ATOM 553 C CA . THR A 1 68 ? -7.285 3.986 -4.248 1.00 95.88 68 THR A CA 1
ATOM 554 C C . THR A 1 68 ? -6.920 2.508 -4.430 1.00 95.88 68 THR A C 1
ATOM 556 O O . THR A 1 68 ? -6.191 1.934 -3.617 1.00 95.88 68 THR A O 1
ATOM 559 N N . ASP A 1 69 ? -7.393 1.888 -5.516 1.00 95.06 69 ASP A N 1
ATOM 560 C CA . ASP A 1 69 ? -7.009 0.519 -5.856 1.00 95.06 69 ASP A CA 1
ATOM 561 C C . ASP A 1 69 ? -5.552 0.462 -6.341 1.00 95.06 69 ASP A C 1
ATOM 563 O O . ASP A 1 69 ? -5.171 1.092 -7.330 1.00 95.06 69 ASP A O 1
ATOM 567 N N . LEU A 1 70 ? -4.736 -0.312 -5.626 1.00 95.06 70 LEU A N 1
ATOM 568 C CA . LEU A 1 70 ? -3.320 -0.542 -5.919 1.00 95.06 70 LEU A CA 1
ATOM 569 C C . LEU A 1 70 ? -3.079 -1.900 -6.590 1.00 95.06 70 LEU A C 1
ATOM 571 O O . LEU A 1 70 ? -1.941 -2.369 -6.656 1.00 95.06 70 LEU A O 1
ATOM 575 N N . SER A 1 71 ? -4.130 -2.546 -7.095 1.00 93.62 71 SER A N 1
ATOM 576 C CA . SER A 1 71 ? -4.005 -3.809 -7.815 1.00 93.62 71 SER A CA 1
ATOM 577 C C . SER A 1 71 ? -3.088 -3.675 -9.022 1.00 93.62 71 SER A C 1
ATOM 579 O O . SER A 1 71 ? -3.274 -2.803 -9.866 1.00 93.62 71 SER A O 1
ATOM 581 N N . GLY A 1 72 ? -2.077 -4.544 -9.083 1.00 92.81 72 GLY A N 1
ATOM 582 C CA . GLY A 1 72 ? -1.023 -4.505 -10.097 1.00 92.81 72 GLY A CA 1
ATOM 583 C C . GLY A 1 72 ? 0.084 -3.478 -9.863 1.00 92.81 72 GLY A C 1
ATOM 584 O O . GLY A 1 72 ? 1.068 -3.476 -10.600 1.00 92.81 72 GLY A O 1
ATOM 585 N N . CYS A 1 73 ? -0.038 -2.627 -8.845 1.00 94.75 73 CYS A N 1
ATOM 586 C CA . CYS A 1 73 ? 0.941 -1.589 -8.559 1.00 94.75 73 CYS A CA 1
ATOM 587 C C . CYS A 1 73 ? 2.034 -2.068 -7.598 1.00 94.75 73 CYS A C 1
ATOM 589 O O . CYS A 1 73 ? 1.791 -2.876 -6.701 1.00 94.75 73 CYS A O 1
ATOM 591 N N . VAL A 1 74 ? 3.220 -1.481 -7.743 1.00 95.19 74 VAL A N 1
ATOM 592 C CA . VAL A 1 74 ? 4.340 -1.552 -6.793 1.00 95.19 74 VAL A CA 1
ATOM 593 C C . VAL A 1 74 ? 4.807 -0.145 -6.426 1.00 95.19 74 VAL A C 1
ATOM 595 O O . VAL A 1 74 ? 4.559 0.813 -7.163 1.00 95.19 74 VAL A O 1
ATOM 598 N N . GLN A 1 75 ? 5.493 0.016 -5.293 1.00 94.69 75 GLN A N 1
ATOM 599 C CA . GLN A 1 75 ? 6.101 1.307 -4.958 1.00 94.69 75 GLN A CA 1
ATOM 600 C C . GLN A 1 75 ? 7.225 1.639 -5.952 1.00 94.69 75 GLN A C 1
ATOM 602 O O . GLN A 1 75 ? 8.039 0.781 -6.285 1.00 94.69 75 GLN A O 1
ATOM 607 N N . SER A 1 76 ? 7.326 2.897 -6.386 1.00 92.06 76 SER A N 1
ATOM 608 C CA . SER A 1 76 ? 8.312 3.313 -7.394 1.00 92.06 76 SER A CA 1
ATOM 609 C C . SER A 1 76 ? 9.763 3.021 -6.993 1.00 92.06 76 SER A C 1
ATOM 611 O O . SER A 1 76 ? 10.578 2.662 -7.832 1.00 92.06 76 SER A O 1
ATOM 613 N N . SER A 1 77 ? 10.095 3.152 -5.705 1.00 91.94 77 SER A N 1
ATOM 614 C CA . SER A 1 77 ? 11.429 2.827 -5.187 1.00 91.94 77 SER A CA 1
ATOM 615 C C . SER A 1 77 ? 11.728 1.329 -5.244 1.00 91.94 77 SER A C 1
ATOM 617 O O . SER A 1 77 ? 12.847 0.952 -5.573 1.00 91.94 77 SER A O 1
ATOM 619 N N . ALA A 1 78 ? 10.732 0.486 -4.957 1.00 94.00 78 ALA A N 1
ATOM 620 C CA . ALA A 1 78 ? 10.848 -0.964 -5.077 1.00 94.00 78 ALA A CA 1
ATOM 621 C C . ALA A 1 78 ? 11.010 -1.370 -6.546 1.00 94.00 78 ALA A C 1
ATOM 623 O O . ALA A 1 78 ? 11.916 -2.120 -6.885 1.00 94.00 78 ALA A O 1
ATOM 624 N N . PHE A 1 79 ? 10.231 -0.762 -7.442 1.00 92.50 79 PHE A N 1
ATOM 625 C CA . PHE A 1 79 ? 10.374 -0.948 -8.884 1.00 92.50 79 PHE A CA 1
ATOM 626 C C . PHE A 1 79 ? 11.781 -0.612 -9.399 1.00 92.50 79 PHE A C 1
ATOM 628 O O . PHE A 1 79 ? 12.358 -1.387 -10.160 1.00 92.50 79 PHE A O 1
ATOM 635 N N . CYS A 1 80 ? 12.354 0.521 -8.980 1.00 90.81 80 CYS A N 1
ATOM 636 C CA . CYS A 1 80 ? 13.722 0.901 -9.345 1.00 90.81 80 CYS A CA 1
ATOM 637 C C . CYS A 1 80 ? 14.753 -0.136 -8.899 1.00 90.81 80 CYS A C 1
ATOM 639 O O . CYS A 1 80 ? 15.635 -0.483 -9.676 1.00 90.81 80 CYS A O 1
ATOM 641 N N . ARG A 1 81 ? 14.631 -0.665 -7.676 1.00 92.19 81 ARG A N 1
ATOM 642 C CA . ARG A 1 81 ? 15.519 -1.734 -7.199 1.00 92.19 81 ARG A CA 1
ATOM 643 C C . ARG A 1 81 ? 15.332 -3.027 -7.981 1.00 92.19 81 ARG A C 1
ATOM 645 O O . ARG A 1 81 ? 16.318 -3.628 -8.386 1.00 92.19 81 ARG A O 1
ATOM 652 N N . TYR A 1 82 ? 14.084 -3.406 -8.243 1.00 91.81 82 TYR A N 1
ATOM 653 C CA . TYR A 1 82 ? 13.754 -4.605 -9.005 1.00 91.81 82 TYR A CA 1
ATOM 654 C C . TYR A 1 82 ? 14.322 -4.570 -10.431 1.00 91.81 82 TYR A C 1
ATOM 656 O O . TYR A 1 82 ? 14.850 -5.564 -10.916 1.00 91.81 82 TYR A O 1
ATOM 664 N N . THR A 1 83 ? 14.223 -3.421 -11.099 1.00 88.81 83 THR A N 1
ATOM 665 C CA . THR A 1 83 ? 14.626 -3.256 -12.507 1.00 88.81 83 THR A CA 1
ATOM 666 C C . THR A 1 83 ? 16.058 -2.751 -12.690 1.00 88.81 83 THR A C 1
ATOM 668 O O . THR A 1 83 ? 16.547 -2.707 -13.815 1.00 88.81 83 THR A O 1
ATOM 671 N N . GLY A 1 84 ? 16.721 -2.311 -11.616 1.00 87.81 84 GLY A N 1
ATOM 672 C CA . GLY A 1 84 ? 18.000 -1.598 -11.679 1.00 87.81 84 GLY A CA 1
ATOM 673 C C . GLY A 1 84 ? 17.907 -0.189 -12.282 1.00 87.81 84 GLY A C 1
ATOM 674 O O . GLY A 1 84 ? 18.932 0.463 -12.483 1.00 87.81 84 GLY A O 1
ATOM 675 N N . LEU A 1 85 ? 16.701 0.305 -12.585 1.00 85.69 85 LEU A N 1
ATOM 676 C CA . LEU A 1 85 ? 16.507 1.615 -13.199 1.00 85.69 85 LEU A CA 1
ATOM 677 C C . LEU A 1 85 ? 16.711 2.744 -12.192 1.00 85.69 85 LEU A C 1
ATOM 679 O O . LEU A 1 85 ? 16.201 2.716 -11.070 1.00 85.69 85 LEU A O 1
ATOM 683 N N . SER A 1 86 ? 17.385 3.804 -12.638 1.00 84.56 86 SER A N 1
ATOM 684 C CA . SER A 1 86 ? 17.575 5.000 -11.822 1.00 84.56 86 SER A CA 1
ATOM 685 C C . SER A 1 86 ? 16.238 5.701 -11.528 1.00 84.56 86 SER A C 1
ATOM 687 O O . SER A 1 86 ? 15.461 5.944 -12.458 1.00 84.56 86 SER A O 1
ATOM 689 N N . PRO A 1 87 ? 15.980 6.133 -10.276 1.00 84.00 87 PRO A N 1
ATOM 690 C CA . PRO A 1 87 ? 14.791 6.911 -9.922 1.00 84.00 87 PRO A CA 1
ATOM 691 C C . PRO A 1 87 ? 14.606 8.197 -10.740 1.00 84.00 87 PRO A C 1
ATOM 693 O O . PRO A 1 87 ? 13.477 8.664 -10.898 1.00 84.00 87 PRO A O 1
ATOM 696 N N . SER A 1 88 ? 15.684 8.771 -11.288 1.00 81.25 88 SER A N 1
ATOM 697 C CA . SER A 1 88 ? 15.612 9.974 -12.130 1.00 81.25 88 SER A CA 1
ATOM 698 C C . SER A 1 88 ? 14.810 9.757 -13.419 1.00 81.25 88 SER A C 1
ATOM 700 O O . SER A 1 88 ? 14.174 10.701 -13.892 1.00 81.25 88 SER A O 1
ATOM 702 N N . LEU A 1 89 ? 14.756 8.521 -13.931 1.00 73.94 89 LEU A N 1
ATOM 703 C CA . LEU A 1 89 ? 13.977 8.129 -15.116 1.00 73.94 89 LEU A CA 1
ATOM 704 C C . LEU A 1 89 ? 12.463 8.105 -14.873 1.00 73.94 89 LEU A C 1
ATOM 706 O O . LEU A 1 89 ? 11.682 8.028 -15.816 1.00 73.94 89 LEU A O 1
ATOM 710 N N . LEU A 1 90 ? 12.039 8.150 -13.610 1.00 73.44 90 LEU A N 1
ATOM 711 C CA . LEU A 1 90 ? 10.630 8.231 -13.222 1.00 73.44 90 LEU A CA 1
ATOM 712 C C . LEU A 1 90 ? 10.191 9.679 -12.953 1.00 73.44 90 LEU A C 1
ATOM 714 O O . LEU A 1 90 ? 9.032 9.941 -12.613 1.00 73.44 90 LEU A O 1
ATOM 718 N N . SER A 1 91 ? 11.115 10.639 -13.063 1.00 67.25 91 SER A N 1
ATOM 719 C CA . SER A 1 91 ? 10.816 12.053 -12.864 1.00 67.25 91 SER A CA 1
ATOM 720 C C . SER A 1 91 ? 10.081 12.625 -14.081 1.00 67.25 91 SER A C 1
ATOM 722 O O . SER A 1 91 ? 10.400 12.311 -15.226 1.00 67.25 91 SER A O 1
ATOM 724 N N . LYS A 1 92 ? 9.108 13.516 -13.840 1.00 56.41 92 LYS A N 1
ATOM 725 C CA . LYS A 1 92 ? 8.301 14.178 -14.892 1.00 56.41 92 LYS A CA 1
ATOM 726 C C . LYS A 1 92 ? 9.138 14.927 -15.940 1.00 56.41 92 LYS A C 1
ATOM 728 O O . LYS A 1 92 ? 8.636 15.192 -17.023 1.00 56.41 92 LYS A O 1
ATOM 733 N N . ASN A 1 93 ? 10.383 15.262 -15.604 1.00 51.59 93 ASN A N 1
ATOM 734 C CA . ASN A 1 93 ? 11.288 16.023 -16.461 1.00 51.59 93 ASN A CA 1
ATOM 735 C C . ASN A 1 93 ? 12.170 15.119 -17.330 1.00 51.59 93 ASN A C 1
ATOM 737 O O . ASN A 1 93 ? 12.829 15.605 -18.245 1.00 51.59 93 ASN A O 1
ATOM 741 N N . SER A 1 94 ? 12.188 13.810 -17.067 1.00 49.81 94 SER A N 1
ATOM 742 C CA . SER A 1 94 ? 12.840 12.861 -17.956 1.00 49.81 94 SER A CA 1
ATOM 743 C C . SER A 1 94 ? 11.934 12.620 -19.166 1.00 49.81 94 SER A C 1
ATOM 745 O O . SER A 1 94 ? 10.955 11.884 -19.102 1.00 49.81 94 SER A O 1
ATOM 747 N N . GLN A 1 95 ? 12.254 13.255 -20.295 1.00 47.69 95 GLN A N 1
ATOM 748 C CA . GLN A 1 95 ? 11.615 13.020 -21.600 1.00 47.69 95 GLN A CA 1
ATOM 749 C C . GLN A 1 95 ? 11.967 11.637 -22.191 1.00 47.69 95 GLN A C 1
ATOM 751 O O . GLN A 1 95 ? 11.962 11.440 -23.403 1.00 47.69 95 GLN A O 1
ATOM 756 N N . GLY A 1 96 ? 12.320 10.663 -21.350 1.00 53.00 96 GLY A N 1
ATOM 757 C CA . GLY A 1 96 ? 12.642 9.319 -21.796 1.00 53.00 96 GLY A CA 1
ATOM 758 C C . GLY A 1 96 ? 11.374 8.577 -22.204 1.00 53.00 96 GLY A C 1
ATOM 759 O O . GLY A 1 96 ? 10.376 8.597 -21.482 1.00 53.00 96 GLY A O 1
ATOM 760 N N . ALA A 1 97 ? 11.439 7.843 -23.317 1.00 57.38 97 ALA A N 1
ATOM 761 C CA . ALA A 1 97 ? 10.369 6.964 -23.798 1.00 57.38 97 ALA A CA 1
ATOM 762 C C . ALA A 1 97 ? 9.859 5.972 -22.728 1.00 57.38 97 ALA A C 1
ATOM 764 O O . ALA A 1 97 ? 8.755 5.447 -22.836 1.00 57.38 97 ALA A O 1
ATOM 765 N N . PHE A 1 98 ? 10.632 5.718 -21.668 1.00 63.84 98 PHE A N 1
ATOM 766 C CA . PHE A 1 98 ? 10.246 4.837 -20.569 1.00 63.84 98 PHE A CA 1
ATOM 767 C C . PHE A 1 98 ? 9.101 5.397 -19.709 1.00 63.84 98 PHE A C 1
ATOM 769 O O . PHE A 1 98 ? 8.112 4.704 -19.486 1.00 63.84 98 PHE A O 1
ATOM 776 N N . ALA A 1 99 ? 9.177 6.664 -19.283 1.00 58.81 99 ALA A N 1
ATOM 777 C CA . ALA A 1 99 ? 8.147 7.282 -18.442 1.00 58.81 99 ALA A CA 1
ATOM 778 C C . ALA A 1 99 ? 6.796 7.424 -19.168 1.00 58.81 99 ALA A C 1
ATOM 780 O O . ALA A 1 99 ? 5.750 7.418 -18.527 1.00 58.81 99 ALA A O 1
ATOM 781 N N . GLN A 1 100 ? 6.814 7.508 -20.503 1.00 61.22 100 GLN A N 1
ATOM 782 C CA . GLN A 1 100 ? 5.605 7.565 -21.335 1.00 61.22 100 GLN A CA 1
ATOM 783 C C . GLN A 1 100 ? 4.857 6.227 -21.401 1.00 61.22 100 GLN A C 1
ATOM 785 O O . GLN A 1 100 ? 3.661 6.198 -21.669 1.00 61.22 100 GLN A O 1
ATOM 790 N N . ASN A 1 101 ? 5.554 5.122 -21.138 1.00 69.38 101 ASN A N 1
ATOM 791 C CA . ASN A 1 101 ? 5.025 3.771 -21.293 1.00 69.38 101 ASN A CA 1
ATOM 792 C C . ASN A 1 101 ? 4.636 3.106 -19.970 1.00 69.38 101 ASN A C 1
ATOM 794 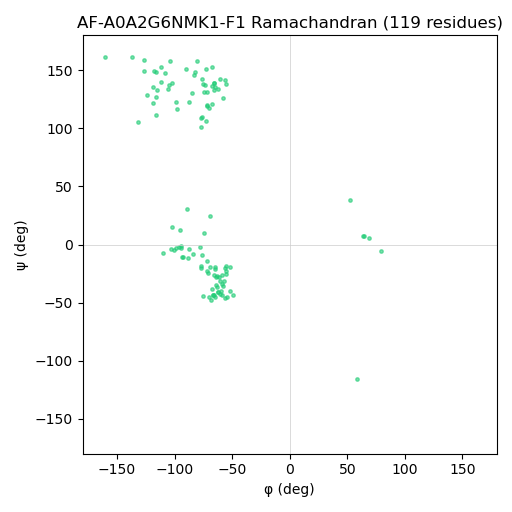O O . ASN A 1 101 ? 4.132 1.985 -19.964 1.00 69.38 101 ASN A O 1
ATOM 798 N N . VAL A 1 102 ? 4.884 3.779 -18.849 1.00 76.19 102 VAL A N 1
ATOM 799 C CA . VAL A 1 102 ? 4.618 3.256 -17.515 1.00 76.19 102 VAL A CA 1
ATOM 800 C C . VAL A 1 102 ? 3.560 4.120 -16.850 1.00 76.19 102 VAL A C 1
ATOM 802 O O . VAL A 1 102 ? 3.697 5.338 -16.736 1.00 76.19 102 VAL A O 1
ATOM 805 N N . ARG A 1 103 ? 2.490 3.487 -16.364 1.00 83.81 103 ARG A N 1
ATOM 806 C CA . ARG A 1 103 ? 1.446 4.193 -15.622 1.00 83.81 103 ARG A CA 1
ATOM 807 C C . ARG A 1 103 ? 1.939 4.493 -14.208 1.00 83.81 103 ARG A C 1
ATOM 809 O O . ARG A 1 103 ? 2.070 3.585 -13.387 1.00 83.81 103 ARG A O 1
ATOM 816 N N . ILE A 1 104 ? 2.184 5.774 -13.930 1.00 87.12 104 ILE A N 1
ATOM 817 C CA . ILE A 1 104 ? 2.594 6.263 -12.609 1.00 87.12 104 ILE A CA 1
ATOM 818 C C . ILE A 1 104 ? 1.381 6.830 -11.870 1.00 87.12 104 ILE A C 1
ATOM 820 O O . ILE A 1 104 ? 0.745 7.780 -12.328 1.00 87.12 104 ILE A O 1
ATOM 824 N N . LEU A 1 105 ? 1.099 6.286 -10.691 1.00 89.38 105 LEU A N 1
ATOM 825 C CA . LEU A 1 105 ? 0.062 6.758 -9.778 1.00 89.38 105 LEU A CA 1
ATOM 826 C C . LEU A 1 105 ? 0.711 7.488 -8.595 1.00 89.38 105 LEU A C 1
ATOM 828 O O . LEU A 1 105 ? 1.682 7.004 -8.016 1.00 89.38 105 LEU A O 1
ATOM 832 N N . ARG A 1 106 ? 0.189 8.662 -8.227 1.00 89.44 106 ARG A N 1
ATOM 833 C CA . ARG A 1 106 ? 0.729 9.484 -7.132 1.00 89.44 106 ARG A CA 1
ATOM 834 C C . ARG A 1 106 ? -0.309 9.654 -6.037 1.00 89.44 106 ARG A C 1
ATOM 836 O O . ARG A 1 106 ? -1.381 10.189 -6.300 1.00 89.44 106 ARG A O 1
ATOM 843 N N . LEU A 1 107 ? 0.028 9.236 -4.820 1.00 88.94 107 LEU A N 1
ATOM 844 C CA . LEU A 1 107 ? -0.858 9.299 -3.658 1.00 88.94 107 LEU A CA 1
ATOM 845 C C . LEU A 1 107 ? -0.098 9.910 -2.480 1.00 88.94 107 LEU A C 1
ATOM 847 O O . LEU A 1 107 ? 0.779 9.289 -1.875 1.00 88.94 107 LEU A O 1
ATOM 851 N N . GLY A 1 108 ? -0.412 11.169 -2.170 1.00 83.00 108 GLY A N 1
ATOM 852 C CA . GLY A 1 108 ? 0.303 11.939 -1.155 1.00 83.00 108 GLY A CA 1
ATOM 853 C C . GLY A 1 108 ? 1.798 12.047 -1.475 1.00 83.00 108 GLY A C 1
ATOM 854 O O . GLY A 1 108 ? 2.181 12.652 -2.472 1.00 83.00 108 GLY A O 1
ATOM 855 N N . ARG A 1 109 ? 2.642 11.461 -0.616 1.00 82.38 109 ARG A N 1
ATOM 856 C CA . ARG A 1 109 ? 4.109 11.434 -0.779 1.00 82.38 109 ARG A CA 1
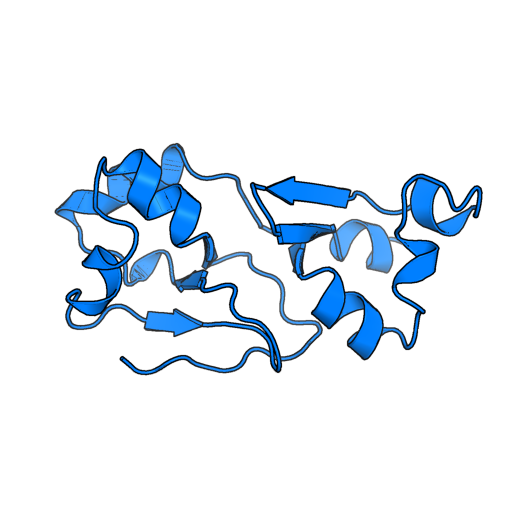ATOM 857 C C . ARG A 1 109 ? 4.631 10.171 -1.475 1.00 82.38 109 ARG A C 1
ATOM 859 O O . ARG A 1 109 ? 5.836 10.057 -1.682 1.00 82.38 109 ARG A O 1
ATOM 866 N N . ALA A 1 110 ? 3.759 9.219 -1.804 1.00 88.25 110 ALA A N 1
ATOM 867 C CA . ALA A 1 110 ? 4.135 7.954 -2.421 1.00 88.25 110 ALA A CA 1
ATOM 868 C C . ALA A 1 110 ? 3.838 7.960 -3.926 1.00 88.25 110 ALA A C 1
ATOM 870 O O . ALA A 1 110 ? 2.787 8.427 -4.369 1.00 88.25 110 ALA A O 1
ATOM 871 N N . ASN A 1 111 ? 4.767 7.402 -4.702 1.00 91.69 111 ASN A N 1
ATOM 872 C CA . ASN A 1 111 ? 4.584 7.131 -6.122 1.00 91.69 111 ASN A CA 1
ATOM 873 C C . ASN A 1 111 ? 4.528 5.617 -6.335 1.00 91.69 111 ASN A C 1
ATOM 875 O O . ASN A 1 111 ? 5.295 4.860 -5.732 1.00 91.69 111 ASN A O 1
ATOM 879 N N . PHE A 1 112 ? 3.639 5.201 -7.221 1.00 92.94 112 PHE A N 1
ATOM 880 C CA . PHE A 1 112 ? 3.361 3.816 -7.556 1.00 92.94 112 PHE A CA 1
ATOM 881 C C . PHE A 1 112 ? 3.470 3.615 -9.058 1.00 92.94 112 PHE A C 1
ATOM 883 O O . PHE A 1 112 ? 3.201 4.533 -9.833 1.00 92.94 112 PHE A O 1
ATOM 890 N N . ILE A 1 113 ? 3.859 2.412 -9.451 1.00 91.69 113 ILE A N 1
ATOM 891 C CA . ILE A 1 113 ? 4.022 2.000 -10.841 1.00 91.69 113 ILE A CA 1
ATOM 892 C C . ILE A 1 113 ? 3.154 0.774 -11.082 1.00 91.69 113 ILE A C 1
ATOM 894 O O . ILE A 1 113 ? 3.255 -0.187 -10.321 1.00 91.69 113 ILE A O 1
ATOM 898 N N . ASP A 1 114 ? 2.330 0.802 -12.131 1.00 91.38 114 ASP A N 1
ATOM 899 C CA . ASP A 1 114 ? 1.593 -0.383 -12.577 1.00 91.38 114 ASP A CA 1
ATOM 900 C C . ASP A 1 114 ? 2.555 -1.366 -13.258 1.00 91.38 114 ASP A C 1
ATOM 902 O O . ASP A 1 114 ? 3.020 -1.146 -14.379 1.00 91.38 114 ASP A O 1
ATOM 906 N N . LEU A 1 115 ? 2.864 -2.452 -12.555 1.00 87.75 115 LEU A N 1
ATOM 907 C CA . LEU A 1 115 ? 3.791 -3.479 -13.006 1.00 87.75 115 LEU A CA 1
ATOM 908 C C . LEU A 1 115 ? 3.145 -4.405 -14.053 1.00 87.75 115 LEU A C 1
ATOM 910 O O . LEU A 1 115 ? 3.854 -5.019 -14.846 1.00 87.75 115 LEU A O 1
ATOM 914 N N . ARG A 1 116 ? 1.808 -4.473 -14.134 1.00 86.75 116 ARG A N 1
ATOM 915 C CA . ARG A 1 116 ? 1.120 -5.254 -15.182 1.00 86.75 116 ARG A CA 1
ATOM 916 C C . ARG A 1 116 ? 1.357 -4.646 -16.556 1.00 86.75 116 ARG A C 1
ATOM 918 O O . ARG A 1 116 ? 1.653 -5.368 -17.498 1.00 86.75 116 ARG A O 1
ATOM 925 N N . ALA A 1 117 ? 1.272 -3.318 -16.648 1.00 76.69 117 ALA A N 1
ATOM 926 C CA . ALA A 1 117 ? 1.562 -2.588 -17.880 1.00 76.69 117 ALA A CA 1
ATOM 927 C C . ALA A 1 117 ? 3.020 -2.781 -18.335 1.00 76.69 117 ALA A C 1
ATOM 929 O O . ALA A 1 117 ? 3.304 -2.719 -19.527 1.00 76.69 117 ALA A O 1
ATOM 930 N N . PHE A 1 118 ? 3.928 -3.038 -17.389 1.00 77.81 118 PHE A N 1
ATOM 931 C CA . PHE A 1 118 ? 5.323 -3.347 -17.680 1.00 77.81 118 PHE A CA 1
ATOM 932 C C . PHE A 1 118 ? 5.514 -4.773 -18.225 1.00 77.81 118 PHE A C 1
ATOM 934 O O . PHE A 1 118 ? 6.217 -4.929 -19.214 1.00 77.81 118 PHE A O 1
ATOM 941 N N . TYR A 1 119 ? 4.872 -5.790 -17.633 1.00 77.88 119 TYR A N 1
ATOM 942 C CA . TYR A 1 119 ? 4.971 -7.188 -18.095 1.00 77.88 119 TYR A CA 1
ATOM 943 C C . TYR A 1 119 ? 4.149 -7.518 -19.346 1.00 77.88 119 TYR A C 1
ATOM 945 O O . TYR A 1 119 ? 4.393 -8.538 -19.977 1.00 77.88 119 TYR A O 1
ATOM 953 N N . ALA A 1 120 ? 3.153 -6.704 -19.697 1.00 66.12 120 ALA A N 1
ATOM 954 C CA . ALA A 1 120 ? 2.344 -6.902 -20.902 1.00 66.12 120 ALA A CA 1
ATOM 955 C C . ALA A 1 120 ? 3.077 -6.522 -22.210 1.00 66.12 120 ALA A C 1
ATOM 957 O O . ALA A 1 120 ? 2.444 -6.428 -23.261 1.00 66.12 120 ALA A O 1
ATOM 958 N N . ARG A 1 121 ? 4.385 -6.262 -22.133 1.00 54.69 121 ARG A N 1
ATOM 959 C CA . ARG A 1 121 ? 5.289 -5.942 -23.239 1.00 54.69 121 ARG A CA 1
ATOM 960 C C . ARG A 1 121 ? 6.265 -7.084 -23.448 1.00 54.69 121 ARG A C 1
ATOM 962 O O . ARG A 1 121 ? 6.565 -7.348 -24.629 1.00 54.69 121 ARG A O 1
#

Foldseek 3Di:
DDAAADQLQDFQQQKFFLCQLCVLVVHDSCPVVPQPQWYWYDHPPDPTIITGLVSPPPVSSVSSVVTDRRGQKGWLVSVCVVVVNDSVCCDPPNPDPVVVQWDWDDDPPTIITRCVSVVVD